Protein AF-A0A644V176-F1 (afdb_monomer_lite)

Sequence (122 aa):
MSFFKNIVERIRQSEDLSDLRSSSVRDILNGNILTKKFIRKQYLLIILLVALSIGYIDNRYASEKQIATMVMLKKNIQDAKYESLTISAELMEISRQSNLLLLMESKGMQLKPGNTPPIVIN

Secondary structure (DSSP, 8-state):
-HHHHHHHHHHHT-HHHHHHHT--HHHHHTTGGGGSHHHHHTHHHHHHHHHHHHHHHHHHHHHHHHHHHHHHHHHHHHHHHHHHHHHHHHHHHHHSHHHHHHHHHHTT------SS-S----

Organism: NCBI:txid1076179

Structure (mmCIF, N/CA/C/O backbone):
data_AF-A0A644V176-F1
#
_entry.id   AF-A0A644V176-F1
#
loop_
_atom_site.group_PDB
_atom_site.id
_atom_site.type_symbol
_atom_site.label_atom_id
_atom_site.label_alt_id
_atom_site.label_comp_id
_atom_site.label_asym_id
_atom_site.label_entity_id
_atom_site.label_seq_id
_atom_site.pdbx_PDB_ins_code
_atom_site.Cartn_x
_atom_site.Cartn_y
_atom_site.Cartn_z
_atom_site.occupancy
_atom_site.B_iso_or_equiv
_atom_site.auth_seq_id
_atom_site.auth_comp_id
_atom_site.auth_asym_id
_atom_site.auth_atom_id
_atom_site.pdbx_PDB_model_num
ATOM 1 N N . MET A 1 1 ? 25.117 27.797 -13.094 1.00 56.69 1 MET A N 1
ATOM 2 C CA . MET A 1 1 ? 24.370 27.573 -14.359 1.00 56.69 1 MET A CA 1
ATOM 3 C C . MET A 1 1 ? 25.239 27.259 -15.590 1.00 56.69 1 MET A C 1
ATOM 5 O O . MET A 1 1 ? 24.700 26.703 -16.535 1.00 56.69 1 MET A O 1
ATOM 9 N N . SER A 1 2 ? 26.554 27.534 -15.608 1.00 62.16 2 SER A N 1
ATOM 10 C CA . SER A 1 2 ? 27.417 27.268 -16.786 1.00 62.16 2 SER A CA 1
ATOM 11 C C . SER A 1 2 ? 27.617 25.768 -17.099 1.00 62.16 2 SER A C 1
ATOM 13 O O . SER A 1 2 ? 27.611 25.361 -18.255 1.00 62.16 2 SER A O 1
ATOM 15 N N . PHE A 1 3 ? 27.676 24.912 -16.071 1.00 72.62 3 PHE A N 1
ATOM 16 C CA . PHE A 1 3 ? 27.915 23.469 -16.223 1.00 72.62 3 PHE A CA 1
ATOM 17 C C . PHE A 1 3 ? 26.836 22.741 -17.047 1.00 72.62 3 PHE A C 1
ATOM 19 O O . PHE A 1 3 ? 27.161 22.007 -17.975 1.00 72.62 3 PHE A O 1
ATOM 26 N N . PHE A 1 4 ? 25.553 23.008 -16.775 1.00 74.94 4 PHE A N 1
ATOM 27 C CA . PHE A 1 4 ? 24.445 22.433 -17.546 1.00 74.94 4 PHE A CA 1
ATOM 28 C C . PHE A 1 4 ? 24.422 22.937 -18.991 1.00 74.94 4 PHE A C 1
ATOM 30 O O . PHE A 1 4 ? 24.162 22.153 -19.897 1.00 74.94 4 PHE A O 1
ATOM 37 N N . LYS A 1 5 ? 24.745 24.215 -19.227 1.00 77.81 5 LYS A N 1
ATOM 38 C CA . LYS A 1 5 ? 24.793 24.783 -20.581 1.00 77.81 5 LYS A CA 1
ATOM 39 C C . LYS A 1 5 ? 25.898 24.131 -21.422 1.00 77.81 5 LYS A C 1
ATOM 41 O O . LYS A 1 5 ? 25.633 23.723 -22.546 1.00 77.81 5 LYS A O 1
ATOM 46 N N . ASN A 1 6 ? 27.074 23.916 -20.829 1.00 76.19 6 ASN A N 1
ATOM 47 C CA . ASN A 1 6 ? 28.204 23.244 -21.478 1.00 76.19 6 ASN A CA 1
ATOM 48 C C . ASN A 1 6 ? 27.934 21.752 -21.741 1.00 76.19 6 ASN A C 1
ATOM 50 O O . ASN A 1 6 ? 28.357 21.218 -22.764 1.00 76.19 6 ASN A O 1
ATOM 54 N N . ILE A 1 7 ? 27.219 21.073 -20.835 1.00 75.94 7 ILE A N 1
ATOM 55 C CA . ILE A 1 7 ? 26.759 19.691 -21.042 1.00 75.94 7 ILE A CA 1
ATOM 56 C C . ILE A 1 7 ? 25.770 19.634 -22.204 1.00 75.94 7 ILE A C 1
ATOM 58 O O . ILE A 1 7 ? 25.934 18.810 -23.097 1.00 75.94 7 ILE A O 1
ATOM 62 N N . VAL A 1 8 ? 24.785 20.534 -22.228 1.00 76.69 8 VAL A N 1
ATOM 63 C CA . VAL A 1 8 ? 23.777 20.600 -23.293 1.00 76.69 8 VAL A CA 1
ATOM 64 C C . VAL A 1 8 ? 24.409 20.935 -24.646 1.00 76.69 8 VAL A C 1
ATOM 66 O O . VAL A 1 8 ? 24.028 20.328 -25.641 1.00 76.69 8 VAL A O 1
ATOM 69 N N . GLU A 1 9 ? 25.398 21.829 -24.709 1.00 76.62 9 GLU A N 1
ATOM 70 C CA . GLU A 1 9 ? 26.133 22.125 -25.950 1.00 76.62 9 GLU A CA 1
ATOM 71 C C . GLU A 1 9 ? 26.949 20.931 -26.452 1.00 76.62 9 GLU A C 1
ATOM 73 O O . GLU A 1 9 ? 26.861 20.596 -27.631 1.00 76.62 9 GLU A O 1
ATOM 78 N N . ARG A 1 10 ? 27.668 20.226 -25.569 1.00 70.81 10 ARG A N 1
ATOM 79 C CA . ARG A 1 10 ? 28.424 19.013 -25.938 1.00 70.81 10 ARG A CA 1
ATOM 80 C C . ARG A 1 10 ? 27.517 17.873 -26.393 1.00 70.81 10 ARG A C 1
ATOM 82 O O . ARG A 1 10 ? 27.844 17.166 -27.340 1.00 70.81 10 ARG A O 1
ATOM 89 N N . ILE A 1 11 ? 26.365 17.725 -25.743 1.00 68.31 11 ILE A N 1
ATOM 90 C CA . ILE A 1 11 ? 25.287 16.810 -26.133 1.00 68.31 11 ILE A CA 1
ATOM 91 C C . ILE A 1 11 ? 24.783 17.201 -27.531 1.00 68.31 11 ILE A C 1
ATOM 93 O O . ILE A 1 11 ? 24.785 16.377 -28.440 1.00 68.31 11 ILE A O 1
ATOM 97 N N . ARG A 1 12 ? 24.457 18.475 -27.762 1.00 68.50 12 ARG A N 1
ATOM 98 C CA . ARG A 1 12 ? 23.939 18.978 -29.046 1.00 68.50 12 ARG A CA 1
ATOM 99 C C . ARG A 1 12 ? 24.934 18.868 -30.208 1.00 68.50 12 ARG A C 1
ATOM 101 O O . ARG A 1 12 ? 24.496 18.743 -31.346 1.00 68.50 12 ARG A O 1
ATOM 108 N N . GLN A 1 13 ? 26.235 18.915 -29.926 1.00 69.25 13 GLN A N 1
ATOM 109 C CA . GLN A 1 13 ? 27.304 18.772 -30.918 1.00 69.25 13 GLN A CA 1
ATOM 110 C C . GLN A 1 13 ? 27.591 17.305 -31.293 1.00 69.25 13 GLN A C 1
ATOM 112 O O . GLN A 1 13 ? 28.304 17.055 -32.260 1.00 69.25 13 GLN A O 1
ATOM 117 N N . SER A 1 14 ? 27.038 16.328 -30.564 1.00 69.56 14 SER A N 1
ATOM 118 C CA . SER A 1 14 ? 27.191 14.912 -30.912 1.00 69.56 14 SER A CA 1
ATOM 119 C C . SER A 1 14 ? 26.285 14.525 -32.091 1.00 69.56 14 SER A C 1
ATOM 121 O O . SER A 1 14 ? 25.060 14.655 -32.024 1.00 69.56 14 SER A O 1
ATOM 123 N N . GLU A 1 15 ? 26.890 14.039 -33.181 1.00 67.81 15 GLU A N 1
ATOM 124 C CA . GLU A 1 15 ? 26.185 13.589 -34.396 1.00 67.81 15 GLU A CA 1
ATOM 125 C C . GLU A 1 15 ? 25.109 12.536 -34.078 1.00 67.81 15 GLU A C 1
ATOM 127 O O . GLU A 1 15 ? 24.005 12.583 -34.626 1.00 67.81 15 GLU A O 1
ATOM 132 N N . ASP A 1 16 ? 25.386 11.670 -33.099 1.00 67.69 16 ASP A N 1
ATOM 133 C CA . ASP A 1 16 ? 24.497 10.609 -32.618 1.00 67.69 16 ASP A CA 1
ATOM 134 C C . ASP A 1 16 ? 23.122 11.116 -32.129 1.00 67.69 16 ASP A C 1
ATOM 136 O O . ASP A 1 16 ? 22.113 10.422 -32.278 1.00 67.69 16 ASP A O 1
ATOM 140 N N . LEU A 1 17 ? 23.041 12.327 -31.562 1.00 68.56 17 LEU A N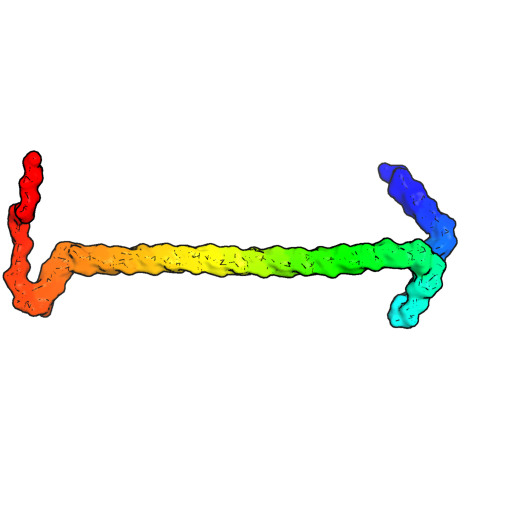 1
ATOM 141 C CA . LEU A 1 17 ? 21.767 12.892 -31.096 1.00 68.56 17 LEU A CA 1
ATOM 142 C C . LEU A 1 17 ? 20.975 13.585 -32.196 1.00 68.56 17 LEU A C 1
ATOM 144 O O . LEU A 1 17 ? 19.746 13.632 -32.122 1.00 68.56 17 LEU A O 1
ATOM 148 N N . SER A 1 18 ? 21.657 14.115 -33.211 1.00 69.56 18 SER A N 1
ATOM 149 C CA . SER A 1 18 ? 20.982 14.637 -34.401 1.00 69.56 18 SER A CA 1
ATOM 150 C C . SER A 1 18 ? 20.239 13.512 -35.126 1.00 69.56 18 SER A C 1
ATOM 152 O O . SER A 1 18 ? 19.088 13.691 -35.526 1.00 69.56 18 SER A O 1
ATOM 154 N N . ASP A 1 19 ? 20.850 12.324 -35.162 1.00 70.12 19 ASP A N 1
ATOM 155 C CA . ASP A 1 19 ? 20.275 11.111 -35.728 1.00 70.12 19 ASP A CA 1
ATOM 156 C C . ASP A 1 19 ? 19.109 10.595 -34.863 1.00 70.12 19 ASP A C 1
ATOM 158 O O . ASP A 1 19 ? 18.065 10.204 -35.372 1.00 70.12 19 ASP A O 1
ATOM 162 N N . LEU A 1 20 ? 19.186 10.683 -33.532 1.00 69.88 20 LEU A N 1
ATOM 163 C CA . LEU A 1 20 ? 18.025 10.386 -32.681 1.00 69.88 20 LEU A CA 1
ATOM 164 C C . LEU A 1 20 ? 16.872 11.380 -32.880 1.00 69.88 20 LEU A C 1
ATOM 166 O O . LEU A 1 20 ? 15.721 10.954 -32.976 1.00 69.88 20 LEU A O 1
ATOM 170 N N . ARG A 1 21 ? 17.162 12.682 -32.981 1.00 69.00 21 ARG A N 1
ATOM 171 C CA . ARG A 1 21 ? 16.156 13.751 -33.106 1.00 69.00 21 ARG A CA 1
ATOM 172 C C . ARG A 1 21 ? 15.464 13.783 -34.471 1.00 69.00 21 ARG A C 1
ATOM 174 O O . ARG A 1 21 ? 14.333 14.251 -34.547 1.00 69.00 21 ARG A O 1
ATOM 181 N N . SER A 1 22 ? 16.120 13.303 -35.527 1.00 71.62 22 SER A N 1
ATOM 182 C CA . SER A 1 22 ? 15.520 13.171 -36.862 1.00 71.62 22 SER A CA 1
ATOM 183 C C . SER A 1 22 ? 14.500 12.029 -36.955 1.00 71.62 22 SER A C 1
ATOM 185 O O . SER A 1 22 ? 13.747 11.963 -37.924 1.00 71.62 22 SER A O 1
ATOM 187 N N . SER A 1 23 ? 14.451 11.147 -35.951 1.00 68.31 23 SER A N 1
ATOM 188 C CA . SER A 1 23 ? 13.524 10.014 -35.912 1.00 68.31 23 SER A CA 1
ATOM 189 C C . SER A 1 23 ? 12.089 10.497 -35.709 1.00 68.31 23 SER A C 1
ATOM 191 O O . SER A 1 23 ? 11.787 11.195 -34.739 1.00 68.31 23 SER A O 1
ATOM 193 N N . SER A 1 24 ? 11.188 10.103 -36.607 1.00 76.56 24 SER A N 1
ATOM 194 C CA . SER A 1 24 ? 9.767 10.433 -36.500 1.00 76.56 24 SER A CA 1
ATOM 195 C C . SER A 1 24 ? 9.045 9.473 -35.547 1.00 76.56 24 SER A C 1
ATOM 197 O O . SER A 1 24 ? 9.495 8.353 -35.310 1.00 76.56 24 SER A O 1
ATOM 199 N N . VAL A 1 25 ? 7.869 9.856 -35.035 1.00 75.75 25 VAL A N 1
ATOM 200 C CA . VAL A 1 25 ? 7.022 8.995 -34.177 1.00 75.75 25 VAL A CA 1
ATOM 201 C C . VAL A 1 25 ? 6.685 7.665 -34.876 1.00 75.75 25 VAL A C 1
ATOM 203 O O . VAL A 1 25 ? 6.580 6.620 -34.237 1.00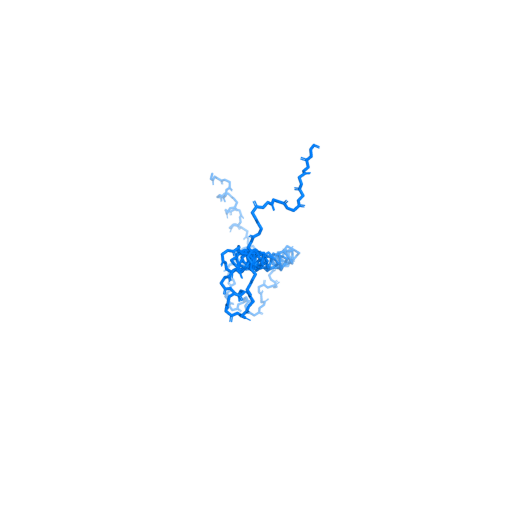 75.75 25 VAL A O 1
ATOM 206 N N . ARG A 1 26 ? 6.609 7.683 -36.215 1.00 77.94 26 ARG A N 1
ATOM 207 C CA . ARG A 1 26 ? 6.450 6.489 -37.058 1.00 77.94 26 ARG A CA 1
ATOM 208 C C . ARG A 1 26 ? 7.654 5.540 -36.980 1.00 77.94 26 ARG A C 1
ATOM 210 O O . ARG A 1 26 ? 7.462 4.331 -36.965 1.00 77.94 26 ARG A O 1
ATOM 217 N N . ASP A 1 27 ? 8.874 6.063 -36.881 1.00 74.75 27 ASP A N 1
ATOM 218 C CA . ASP A 1 27 ? 10.096 5.254 -36.761 1.00 74.75 27 ASP A CA 1
ATOM 219 C C . ASP A 1 27 ? 10.235 4.602 -35.382 1.00 74.75 27 ASP A C 1
ATOM 221 O O . ASP A 1 27 ? 10.833 3.532 -35.257 1.00 74.75 27 ASP A O 1
ATOM 225 N N . ILE A 1 28 ? 9.658 5.227 -34.351 1.00 75.75 28 ILE A N 1
ATOM 226 C CA . ILE A 1 28 ? 9.582 4.665 -32.998 1.00 75.75 28 ILE A CA 1
ATOM 227 C C . ILE A 1 28 ? 8.641 3.457 -32.992 1.00 75.75 28 ILE A C 1
ATOM 229 O O . ILE A 1 28 ? 9.008 2.399 -32.488 1.00 75.75 28 ILE A O 1
ATOM 233 N N . LEU A 1 29 ? 7.463 3.588 -33.611 1.00 74.31 29 LEU A N 1
ATOM 234 C CA . LEU A 1 29 ? 6.475 2.507 -33.701 1.00 74.31 29 LEU A CA 1
ATOM 235 C C . LEU A 1 29 ? 6.927 1.361 -34.619 1.00 74.31 29 LEU A C 1
ATOM 237 O O . LEU A 1 29 ? 6.662 0.202 -34.319 1.00 74.31 29 LEU A O 1
ATOM 241 N N . ASN A 1 30 ? 7.661 1.667 -35.693 1.00 79.19 30 ASN A N 1
ATOM 242 C CA . ASN A 1 30 ? 8.223 0.663 -36.602 1.00 79.19 30 ASN A CA 1
ATOM 243 C C . ASN A 1 30 ? 9.487 -0.032 -36.051 1.00 79.19 30 ASN A C 1
ATOM 245 O O . ASN A 1 30 ? 10.044 -0.897 -36.722 1.00 79.19 30 ASN A O 1
ATOM 249 N N . GLY A 1 31 ? 9.983 0.355 -34.868 1.00 76.75 31 GLY A N 1
ATOM 250 C CA . GLY A 1 31 ? 11.165 -0.249 -34.237 1.00 76.75 31 GLY A CA 1
ATOM 251 C C . GLY A 1 31 ? 12.514 0.178 -34.832 1.00 76.75 31 GLY A C 1
ATOM 252 O O . GLY A 1 31 ? 13.563 -0.240 -34.341 1.00 76.75 31 GLY A O 1
ATOM 253 N N . ASN A 1 32 ? 12.517 1.067 -35.828 1.00 79.38 32 ASN A N 1
ATOM 254 C CA . ASN A 1 32 ? 13.729 1.579 -36.477 1.00 79.38 32 ASN A CA 1
ATOM 255 C C . ASN A 1 32 ? 14.605 2.409 -35.510 1.00 79.38 32 ASN A C 1
ATOM 257 O O . ASN A 1 32 ? 15.818 2.5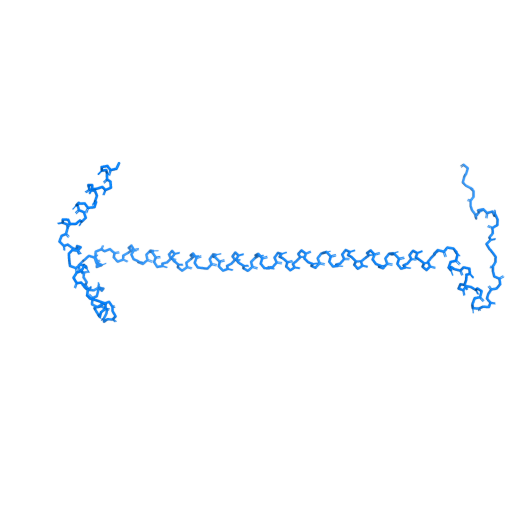30 -35.682 1.00 79.38 32 ASN A O 1
ATOM 261 N N . ILE A 1 33 ? 14.010 2.922 -34.426 1.00 78.25 33 ILE A N 1
ATOM 262 C CA . ILE A 1 33 ? 14.728 3.605 -33.340 1.00 78.25 33 ILE A CA 1
ATOM 263 C C . ILE A 1 33 ? 15.742 2.690 -32.623 1.00 78.25 33 ILE A C 1
ATOM 265 O O . ILE A 1 33 ? 16.788 3.161 -32.177 1.00 78.25 33 ILE A O 1
ATOM 269 N N . LEU A 1 34 ? 15.480 1.376 -32.560 1.00 73.19 34 LEU A N 1
ATOM 270 C CA . LEU A 1 34 ? 16.339 0.403 -31.874 1.00 73.19 34 LEU A CA 1
ATOM 271 C C . LEU A 1 34 ? 17.600 0.055 -32.678 1.00 73.19 34 LEU A C 1
ATOM 273 O O . LEU A 1 34 ? 18.598 -0.397 -32.117 1.00 73.19 34 LEU A O 1
ATOM 277 N N . THR A 1 35 ? 17.577 0.274 -33.996 1.00 75.12 35 THR A N 1
ATOM 278 C CA . THR A 1 35 ? 18.706 -0.018 -34.891 1.00 75.12 35 THR A CA 1
ATOM 279 C C . THR A 1 35 ? 19.762 1.094 -34.893 1.00 75.12 35 THR A C 1
ATOM 281 O O . THR A 1 35 ? 20.877 0.882 -35.376 1.00 75.12 35 THR A O 1
ATOM 284 N N . LYS A 1 36 ? 19.464 2.264 -34.310 1.00 81.00 36 LYS A N 1
ATOM 285 C CA . LYS A 1 36 ? 20.382 3.411 -34.290 1.00 81.00 36 LYS A CA 1
ATOM 286 C C . LYS A 1 36 ? 21.663 3.110 -33.508 1.00 81.00 36 LYS A C 1
ATOM 288 O O . LYS A 1 36 ? 21.641 2.464 -32.457 1.00 81.00 36 LYS A O 1
ATOM 293 N N . LYS A 1 37 ? 22.797 3.619 -34.008 1.00 78.12 37 LYS A N 1
ATOM 294 C CA . LYS A 1 37 ? 24.141 3.381 -33.440 1.00 78.12 37 LYS A CA 1
ATOM 295 C C . LYS A 1 37 ? 24.225 3.762 -31.957 1.00 78.12 37 LYS A C 1
ATOM 297 O O . LYS A 1 37 ? 24.834 3.032 -31.177 1.00 78.12 37 LYS A O 1
ATOM 302 N N . PHE A 1 38 ? 23.549 4.841 -31.567 1.00 79.44 38 PHE A N 1
ATOM 303 C CA . PHE A 1 38 ? 23.462 5.294 -30.180 1.00 79.44 38 PHE A CA 1
ATOM 304 C C . PHE A 1 38 ? 22.781 4.268 -29.259 1.00 79.44 38 PHE A C 1
ATOM 306 O O . PHE A 1 38 ? 23.357 3.868 -28.248 1.00 79.44 38 PHE A O 1
ATOM 313 N N . ILE A 1 39 ? 21.595 3.776 -29.646 1.00 80.81 39 ILE A N 1
ATOM 314 C CA . ILE A 1 39 ? 20.839 2.777 -28.873 1.00 80.81 39 ILE A CA 1
ATOM 315 C C . ILE A 1 39 ? 21.610 1.460 -28.789 1.00 80.81 39 ILE A C 1
ATOM 317 O O . ILE A 1 39 ? 21.714 0.877 -27.712 1.00 80.81 39 ILE A O 1
ATOM 321 N N . ARG A 1 40 ? 22.239 1.029 -29.888 1.00 82.56 40 ARG A N 1
ATOM 322 C CA . ARG A 1 40 ? 23.073 -0.180 -29.894 1.00 82.56 40 ARG A CA 1
ATOM 323 C C . ARG A 1 40 ? 24.264 -0.071 -28.936 1.00 82.56 40 ARG A C 1
ATOM 325 O O . ARG A 1 40 ? 24.609 -1.052 -28.288 1.00 82.56 40 ARG A O 1
ATOM 332 N N . LYS A 1 41 ? 24.879 1.108 -28.812 1.00 85.56 41 LYS A N 1
ATOM 333 C CA . LYS A 1 41 ? 26.011 1.339 -27.898 1.00 85.56 41 LYS A CA 1
ATOM 334 C C . LYS A 1 41 ? 25.591 1.370 -26.423 1.00 85.56 41 LYS A C 1
ATOM 336 O O . LYS A 1 41 ? 26.405 1.068 -25.557 1.00 85.56 41 LYS A O 1
ATOM 341 N N . GLN A 1 42 ? 24.337 1.721 -26.134 1.00 84.12 42 GLN A N 1
ATOM 342 C CA . GLN A 1 42 ? 23.825 1.938 -24.775 1.00 84.12 42 GLN A CA 1
ATOM 343 C C . GLN A 1 42 ? 22.686 0.981 -24.386 1.00 84.12 42 GLN A C 1
ATOM 345 O O . GLN A 1 42 ? 21.964 1.236 -23.425 1.00 84.12 42 GLN A O 1
ATOM 350 N N . TYR A 1 43 ? 22.527 -0.144 -25.087 1.00 87.50 43 TYR A N 1
ATOM 351 C CA . TYR A 1 43 ? 21.409 -1.070 -24.873 1.00 87.50 43 TYR A CA 1
ATOM 352 C C . TYR A 1 43 ? 21.318 -1.592 -23.424 1.00 87.50 43 TYR A C 1
ATOM 354 O O . TYR A 1 43 ? 20.221 -1.716 -22.885 1.00 87.50 43 TYR A O 1
ATOM 362 N N . LEU A 1 44 ? 22.460 -1.811 -22.756 1.00 90.31 44 LEU A N 1
ATOM 363 C CA . LEU A 1 44 ? 22.522 -2.194 -21.339 1.00 90.31 44 LEU A CA 1
ATOM 364 C C . LEU A 1 44 ? 21.901 -1.140 -20.414 1.00 90.31 44 LEU A C 1
ATOM 366 O O . LEU A 1 44 ? 21.205 -1.495 -19.467 1.00 90.31 44 LEU A O 1
ATOM 370 N N . LEU A 1 45 ? 22.114 0.149 -20.700 1.00 89.69 45 LEU A N 1
ATOM 371 C CA . LEU A 1 45 ? 21.523 1.247 -19.932 1.00 89.69 45 LEU A CA 1
ATOM 372 C C . LEU A 1 45 ? 19.997 1.261 -20.087 1.00 89.69 45 LEU A C 1
ATOM 374 O O . LEU A 1 45 ? 19.280 1.483 -19.116 1.00 89.69 45 LEU A O 1
ATOM 378 N N . ILE A 1 46 ? 19.498 0.993 -21.296 1.00 88.75 46 ILE A N 1
ATOM 379 C CA . ILE A 1 46 ? 18.057 0.933 -21.569 1.00 88.75 46 ILE A CA 1
ATOM 380 C C . ILE A 1 46 ? 17.427 -0.241 -20.819 1.00 88.75 46 ILE A C 1
ATOM 382 O O . ILE A 1 46 ? 16.410 -0.061 -20.156 1.00 88.75 46 ILE A O 1
ATOM 386 N N . ILE A 1 47 ? 18.050 -1.420 -20.863 1.00 91.75 47 ILE A N 1
ATOM 387 C CA . ILE A 1 47 ? 17.585 -2.597 -20.114 1.00 91.75 47 ILE A CA 1
ATOM 388 C C . ILE A 1 47 ? 17.575 -2.309 -18.610 1.00 91.75 47 ILE A C 1
ATOM 390 O O . ILE A 1 47 ? 16.593 -2.617 -17.939 1.00 91.75 47 ILE A O 1
ATOM 394 N N . LEU A 1 48 ? 18.624 -1.667 -18.090 1.00 94.62 48 LEU A N 1
ATOM 395 C CA . LEU A 1 48 ? 18.694 -1.255 -16.690 1.00 94.62 48 LEU A CA 1
ATOM 396 C C . LEU A 1 48 ? 17.540 -0.310 -16.319 1.00 94.62 48 LEU A C 1
ATOM 398 O O . LEU A 1 48 ? 16.897 -0.510 -15.292 1.00 94.62 48 LEU A O 1
ATOM 402 N N . LEU A 1 49 ? 17.247 0.690 -17.158 1.00 93.88 49 LEU A N 1
ATOM 403 C CA . LEU A 1 49 ? 16.133 1.619 -16.943 1.00 93.88 49 LEU A CA 1
ATOM 404 C C . LEU A 1 49 ? 14.775 0.914 -16.966 1.00 93.88 49 LEU A C 1
ATOM 406 O O . LEU A 1 49 ? 13.921 1.218 -16.134 1.00 93.88 49 LEU A O 1
ATOM 410 N N . VAL A 1 50 ? 14.573 -0.034 -17.883 1.00 94.69 50 VAL A N 1
ATOM 411 C CA . VAL A 1 50 ? 13.341 -0.834 -17.946 1.00 94.69 50 VAL A CA 1
ATOM 412 C C . VAL A 1 50 ? 13.198 -1.694 -16.691 1.00 94.69 50 VAL A C 1
ATOM 414 O O . VAL A 1 50 ? 12.141 -1.673 -16.066 1.00 94.69 50 VAL A O 1
ATOM 417 N N . ALA A 1 51 ? 14.260 -2.383 -16.266 1.00 96.12 51 ALA A N 1
ATOM 418 C CA . ALA A 1 51 ? 14.251 -3.196 -15.051 1.00 96.12 51 ALA A CA 1
ATOM 419 C C . ALA A 1 51 ? 13.964 -2.356 -13.794 1.00 96.12 51 ALA A C 1
ATOM 421 O O . ALA A 1 51 ? 13.130 -2.736 -12.973 1.00 96.12 51 ALA A O 1
ATOM 422 N N . LEU A 1 52 ? 14.591 -1.179 -13.676 1.00 95.56 52 LEU A N 1
ATOM 423 C CA . LEU A 1 52 ? 14.305 -0.208 -12.614 1.00 95.56 52 LEU A CA 1
ATOM 424 C C . LEU A 1 52 ? 12.856 0.277 -12.655 1.00 95.56 52 LEU A C 1
ATOM 426 O O . LEU A 1 52 ? 12.236 0.417 -11.605 1.00 95.56 52 LEU A O 1
ATOM 430 N N . SER A 1 53 ? 12.310 0.519 -13.848 1.00 95.50 53 SER A N 1
ATOM 431 C CA . SER A 1 53 ? 10.926 0.969 -14.013 1.00 95.50 53 SER A CA 1
ATOM 432 C C . SER A 1 53 ? 9.935 -0.098 -13.554 1.00 95.50 53 SER A C 1
ATOM 434 O O . SER A 1 53 ? 9.009 0.222 -12.815 1.00 95.50 53 SER A O 1
ATOM 436 N N . ILE A 1 54 ? 10.156 -1.362 -13.928 1.00 95.88 54 ILE A N 1
ATOM 437 C CA . ILE A 1 54 ? 9.331 -2.492 -13.476 1.00 95.88 54 ILE A CA 1
ATOM 438 C C . ILE A 1 54 ? 9.412 -2.618 -11.950 1.00 95.88 54 ILE A C 1
ATOM 440 O O . ILE A 1 54 ? 8.385 -2.580 -11.279 1.00 95.88 54 ILE A O 1
ATOM 444 N N . GLY A 1 55 ? 10.624 -2.648 -11.386 1.00 95.50 55 GLY A N 1
ATOM 445 C CA . GLY A 1 55 ? 10.804 -2.747 -9.935 1.00 95.50 55 GLY A CA 1
ATOM 446 C C . GLY A 1 55 ? 10.204 -1.566 -9.161 1.00 95.50 55 GLY A C 1
ATOM 447 O O . GLY A 1 55 ? 9.674 -1.744 -8.065 1.00 95.50 55 GLY A O 1
ATOM 448 N N . TYR A 1 56 ? 10.238 -0.357 -9.728 1.00 95.69 56 TYR A N 1
ATOM 449 C CA . TYR A 1 56 ? 9.593 0.818 -9.142 1.00 95.69 56 TYR A CA 1
ATOM 450 C C . TYR A 1 56 ? 8.068 0.677 -9.109 1.00 95.69 56 TYR A C 1
ATOM 452 O O . TYR A 1 56 ? 7.445 0.995 -8.094 1.00 95.69 56 TYR A O 1
ATOM 460 N N . ILE A 1 57 ? 7.474 0.186 -10.200 1.00 94.38 57 ILE A N 1
ATOM 461 C CA . ILE A 1 57 ? 6.035 -0.064 -10.287 1.00 94.38 57 ILE A CA 1
ATOM 462 C C . ILE A 1 57 ? 5.620 -1.094 -9.230 1.00 94.38 57 ILE A C 1
ATOM 464 O O . ILE A 1 57 ? 4.695 -0.831 -8.461 1.00 94.38 57 ILE A O 1
ATOM 468 N N . ASP A 1 58 ? 6.343 -2.208 -9.126 1.00 94.00 58 ASP A N 1
ATOM 469 C CA . ASP A 1 58 ? 6.055 -3.259 -8.144 1.00 94.00 58 ASP A CA 1
ATOM 470 C C . ASP A 1 58 ? 6.137 -2.737 -6.704 1.00 94.00 58 ASP A C 1
ATOM 472 O O . ASP A 1 58 ? 5.231 -2.958 -5.897 1.00 94.00 58 ASP A O 1
ATOM 476 N N . ASN A 1 59 ? 7.196 -1.987 -6.383 1.00 94.06 59 ASN A N 1
ATOM 477 C CA . ASN A 1 59 ? 7.374 -1.376 -5.065 1.00 94.06 59 ASN A CA 1
ATOM 478 C C . ASN A 1 59 ? 6.227 -0.406 -4.735 1.00 94.06 59 ASN A C 1
ATOM 480 O O . ASN A 1 59 ? 5.659 -0.436 -3.636 1.00 94.06 59 ASN A O 1
ATOM 484 N N . ARG A 1 60 ? 5.832 0.417 -5.710 1.00 94.62 60 ARG A N 1
ATOM 485 C CA . ARG A 1 60 ? 4.712 1.339 -5.551 1.00 94.62 60 ARG A 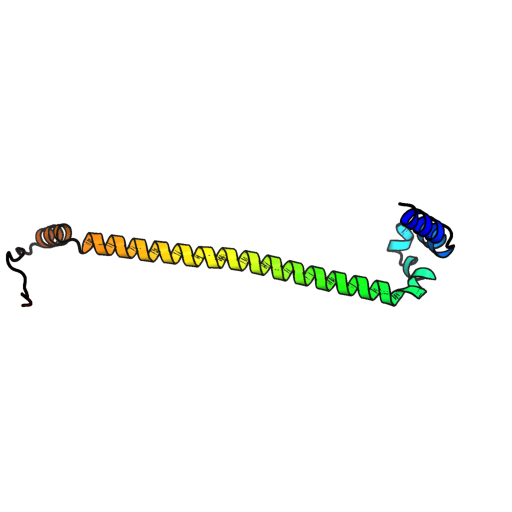CA 1
ATOM 486 C C . ARG A 1 60 ? 3.409 0.597 -5.254 1.00 94.62 60 ARG A C 1
ATOM 488 O O . ARG A 1 60 ? 2.751 0.931 -4.270 1.00 94.62 60 ARG A O 1
ATOM 495 N N . TYR A 1 61 ? 3.067 -0.428 -6.032 1.00 94.00 61 TYR A N 1
ATOM 496 C CA . TYR A 1 61 ? 1.855 -1.220 -5.798 1.00 94.00 61 TYR A CA 1
ATOM 497 C C . TYR A 1 61 ? 1.880 -1.945 -4.448 1.00 94.00 61 TYR A C 1
ATOM 499 O O . TYR A 1 61 ? 0.866 -1.986 -3.746 1.00 94.00 61 TYR A O 1
ATOM 507 N N . ALA A 1 62 ? 3.034 -2.483 -4.044 1.00 92.00 62 ALA A N 1
ATOM 508 C CA . ALA A 1 62 ? 3.192 -3.106 -2.733 1.00 92.00 62 ALA A CA 1
ATOM 509 C C . ALA A 1 62 ? 2.927 -2.105 -1.598 1.00 92.00 62 ALA A C 1
ATOM 511 O O . ALA A 1 62 ? 2.234 -2.436 -0.632 1.00 92.00 62 ALA A O 1
ATOM 512 N N . SER A 1 63 ? 3.428 -0.878 -1.737 1.00 90.94 63 SER A N 1
ATOM 513 C CA . SER A 1 63 ? 3.221 0.198 -0.766 1.00 90.94 63 SER A CA 1
ATOM 514 C C . SER A 1 63 ? 1.754 0.634 -0.702 1.00 90.94 63 SER A C 1
ATOM 516 O O . SER A 1 63 ? 1.184 0.723 0.385 1.00 90.94 63 SER A O 1
ATOM 518 N N . GLU A 1 64 ? 1.102 0.830 -1.850 1.00 91.94 64 GLU A N 1
ATOM 519 C CA . GLU A 1 64 ? -0.322 1.190 -1.919 1.00 91.94 64 GLU A CA 1
ATOM 520 C C . GLU A 1 64 ? -1.209 0.110 -1.268 1.00 91.94 64 GLU A C 1
ATOM 522 O O . GLU A 1 64 ? -2.094 0.420 -0.464 1.00 91.94 64 GLU A O 1
ATOM 527 N N . LYS A 1 65 ? -0.914 -1.174 -1.514 1.00 93.38 65 LYS A N 1
ATOM 528 C CA . LYS A 1 65 ? -1.621 -2.301 -0.886 1.00 93.38 65 LYS A CA 1
ATOM 529 C C . LYS A 1 65 ? -1.436 -2.337 0.633 1.00 93.38 65 LYS A C 1
ATOM 531 O O . LYS A 1 65 ? -2.395 -2.599 1.366 1.00 93.38 65 LYS A O 1
ATOM 536 N N . GLN A 1 66 ? -0.223 -2.083 1.120 1.00 93.00 66 GLN A N 1
ATOM 537 C CA . GLN A 1 66 ? 0.059 -2.043 2.558 1.00 93.00 66 GLN A CA 1
ATOM 538 C C . GLN A 1 66 ? -0.696 -0.907 3.249 1.00 93.00 66 GLN A C 1
ATOM 540 O O . GLN A 1 66 ? -1.272 -1.125 4.313 1.00 93.00 66 GLN A O 1
ATOM 545 N N . ILE A 1 67 ? -0.760 0.273 2.627 1.00 93.81 67 ILE A N 1
ATOM 546 C CA . ILE A 1 67 ? -1.521 1.413 3.154 1.00 93.81 67 ILE A CA 1
ATOM 547 C C . ILE A 1 67 ? -3.007 1.054 3.269 1.00 93.81 67 ILE A C 1
ATOM 549 O O . ILE A 1 67 ? -3.600 1.250 4.330 1.00 93.81 67 ILE A O 1
ATOM 553 N N . ALA A 1 68 ? -3.600 0.462 2.229 1.00 94.19 68 ALA A N 1
ATOM 554 C CA . ALA A 1 68 ? -4.999 0.029 2.268 1.00 94.19 68 ALA A CA 1
ATOM 555 C C . ALA A 1 68 ? -5.254 -1.011 3.375 1.00 94.19 68 ALA A C 1
ATOM 557 O O . ALA A 1 68 ? -6.221 -0.907 4.133 1.00 94.19 68 ALA A O 1
ATOM 558 N N . THR A 1 69 ? -4.342 -1.975 3.520 1.00 94.88 69 THR A N 1
ATOM 559 C CA . THR A 1 69 ? -4.421 -3.005 4.566 1.00 94.88 69 THR A CA 1
ATOM 560 C C . THR A 1 69 ? -4.321 -2.386 5.959 1.00 94.88 69 THR A C 1
ATOM 562 O O . THR A 1 69 ? -5.086 -2.743 6.851 1.00 94.88 69 THR A O 1
ATOM 565 N N . MET A 1 70 ? -3.428 -1.413 6.151 1.00 95.38 70 MET A N 1
ATOM 566 C CA . MET A 1 70 ? -3.283 -0.703 7.420 1.00 95.38 70 MET A CA 1
ATOM 567 C C . MET A 1 70 ? -4.560 0.052 7.796 1.00 95.38 70 MET A C 1
ATOM 569 O O . MET A 1 70 ? -4.956 0.033 8.961 1.00 95.38 70 MET A O 1
ATOM 573 N N . VAL A 1 71 ? -5.215 0.701 6.830 1.00 96.00 71 VAL A N 1
ATOM 574 C CA . VAL A 1 71 ? -6.485 1.403 7.061 1.00 96.00 71 VAL A CA 1
ATOM 575 C C . VAL A 1 71 ? -7.577 0.420 7.483 1.00 96.00 71 VAL A C 1
ATOM 577 O O . VAL A 1 71 ? -8.248 0.659 8.488 1.00 96.00 71 VAL A O 1
ATOM 580 N N . MET A 1 72 ? -7.712 -0.707 6.777 1.00 96.19 72 MET A N 1
ATOM 581 C CA . MET A 1 72 ? -8.673 -1.755 7.134 1.00 96.19 72 MET A CA 1
ATOM 582 C C . MET A 1 72 ? -8.403 -2.309 8.538 1.00 96.19 72 MET A C 1
ATOM 584 O O . MET A 1 72 ? -9.316 -2.420 9.352 1.00 96.19 72 MET A O 1
ATOM 588 N N . LEU A 1 73 ? -7.141 -2.609 8.850 1.00 95.75 73 LEU A N 1
ATOM 589 C CA . LEU A 1 73 ? -6.766 -3.193 10.133 1.00 95.75 73 LEU A CA 1
ATOM 590 C C . LEU A 1 73 ? -7.008 -2.221 11.297 1.00 95.75 73 LEU A C 1
ATOM 592 O O . LEU A 1 73 ? -7.535 -2.623 12.332 1.00 95.75 73 LEU A O 1
ATOM 596 N N . LYS A 1 74 ? -6.689 -0.931 11.119 1.00 95.00 74 LYS A N 1
ATOM 597 C CA . LYS A 1 74 ? -6.993 0.113 12.112 1.00 95.00 74 LYS A CA 1
ATOM 598 C C . LYS A 1 74 ? -8.492 0.249 12.356 1.00 95.00 74 LYS A C 1
ATOM 600 O O . LYS A 1 74 ? -8.897 0.383 13.508 1.00 95.00 74 LYS A O 1
ATOM 605 N N . LYS A 1 75 ? -9.299 0.186 11.294 1.00 96.56 75 LYS A N 1
ATOM 606 C CA . LYS A 1 75 ? -10.758 0.212 11.407 1.00 96.56 75 LYS A CA 1
ATOM 607 C C . LYS A 1 75 ? -11.274 -0.981 12.213 1.00 96.56 75 LYS A C 1
ATOM 609 O O . LYS A 1 75 ? -11.987 -0.772 13.183 1.00 96.56 75 LYS A O 1
ATOM 614 N N . ASN A 1 76 ? -10.825 -2.196 11.900 1.00 95.81 76 ASN A N 1
ATOM 615 C CA . ASN A 1 76 ? -11.247 -3.402 12.621 1.00 95.81 76 ASN A CA 1
ATOM 616 C C . ASN A 1 76 ? -10.924 -3.334 14.124 1.00 95.81 76 ASN A C 1
ATOM 618 O O . ASN A 1 76 ? -11.737 -3.731 14.952 1.00 95.81 76 ASN A O 1
ATOM 622 N N . ILE A 1 77 ? -9.753 -2.803 14.490 1.00 96.19 77 ILE A N 1
ATOM 623 C CA . ILE A 1 77 ? -9.378 -2.601 15.900 1.00 96.19 77 ILE A CA 1
ATOM 624 C C . ILE A 1 77 ? -10.322 -1.604 16.580 1.00 96.19 77 ILE A C 1
ATOM 626 O O . ILE A 1 77 ? -10.724 -1.804 17.727 1.00 96.19 77 ILE A O 1
ATOM 630 N N . GLN A 1 78 ? -10.657 -0.515 15.890 1.00 95.38 78 GLN A N 1
ATOM 631 C CA . GLN A 1 78 ? -11.551 0.503 16.423 1.00 95.38 78 GLN A CA 1
ATOM 632 C C . GLN A 1 78 ? -12.979 -0.029 16.595 1.00 95.38 78 GLN A C 1
ATOM 634 O O . GLN A 1 78 ? -13.581 0.200 17.644 1.00 95.38 78 GLN A O 1
ATOM 639 N N . ASP A 1 79 ? -13.479 -0.788 15.624 1.00 95.94 79 ASP A N 1
ATOM 640 C CA . ASP A 1 79 ? -14.803 -1.408 15.676 1.00 95.94 79 ASP A CA 1
ATOM 641 C C . ASP A 1 79 ? -14.890 -2.414 16.839 1.00 95.94 79 ASP A C 1
ATOM 643 O O . ASP A 1 79 ? -15.786 -2.303 17.675 1.00 95.94 79 ASP A O 1
ATOM 647 N N . ALA A 1 80 ? -13.893 -3.293 17.002 1.00 95.19 80 ALA A N 1
ATOM 648 C CA . ALA A 1 80 ? -13.828 -4.233 18.130 1.00 95.19 80 ALA A CA 1
ATOM 649 C C . ALA A 1 80 ? -13.774 -3.524 19.501 1.00 95.19 80 ALA A C 1
ATOM 651 O O . ALA A 1 80 ? -14.376 -3.966 20.487 1.00 95.19 80 ALA A O 1
ATOM 652 N N . LYS A 1 81 ? -13.076 -2.383 19.587 1.00 94.94 81 LYS A N 1
ATOM 653 C CA . LYS A 1 81 ? -13.060 -1.561 20.804 1.00 94.94 81 LYS A CA 1
ATOM 654 C C . LYS A 1 81 ? -14.451 -1.007 21.118 1.00 94.94 81 LYS A C 1
ATOM 656 O O . LYS A 1 81 ? -14.867 -1.049 22.272 1.00 94.94 81 LYS A O 1
ATOM 661 N N . TYR A 1 82 ? -15.165 -0.476 20.131 1.00 95.81 82 TYR A N 1
ATOM 662 C CA . TYR A 1 82 ? -16.508 0.056 20.364 1.00 95.81 82 TYR A CA 1
ATOM 663 C C . TYR A 1 82 ? -17.525 -1.035 20.684 1.00 95.81 82 TYR A C 1
ATOM 665 O O . TYR A 1 82 ? -18.377 -0.822 21.546 1.00 95.81 82 TYR A O 1
ATOM 673 N N . GLU A 1 83 ? -17.406 -2.205 20.066 1.00 95.75 83 GLU A N 1
ATOM 674 C CA . GLU A 1 83 ? -18.239 -3.365 20.381 1.00 95.75 83 GLU A CA 1
ATOM 675 C C . GLU A 1 83 ? -18.056 -3.794 21.841 1.00 95.75 83 GLU A C 1
ATOM 677 O O . GLU A 1 83 ? -19.027 -3.858 22.592 1.00 95.75 83 GLU A O 1
ATOM 682 N N . SER A 1 84 ? -16.810 -3.978 22.291 1.00 94.38 84 SER A N 1
ATOM 683 C CA . SER A 1 84 ? -16.534 -4.345 23.689 1.00 94.38 84 SER A CA 1
ATOM 684 C C . SER A 1 84 ? -17.024 -3.299 24.696 1.00 94.38 84 SER A C 1
ATOM 686 O O . SER A 1 84 ? -17.553 -3.661 25.749 1.00 94.38 84 SER A O 1
ATOM 688 N N . LEU A 1 85 ? -16.908 -2.006 24.373 1.00 94.94 85 LEU A N 1
ATOM 689 C CA . LEU A 1 85 ? -17.457 -0.925 25.197 1.00 94.94 85 LEU A CA 1
ATOM 690 C C . LEU A 1 85 ? -18.986 -0.955 25.240 1.00 94.94 85 LEU A C 1
ATOM 692 O O . LEU A 1 85 ? -19.557 -0.758 26.308 1.00 94.94 85 LEU A O 1
ATOM 696 N N . THR A 1 86 ? -19.635 -1.223 24.108 1.00 96.12 86 THR A N 1
ATOM 697 C CA . THR A 1 86 ? -21.098 -1.316 24.013 1.00 96.12 86 THR A CA 1
ATOM 698 C C . THR A 1 86 ? -21.613 -2.481 24.849 1.00 96.12 86 THR A C 1
ATOM 700 O O . THR A 1 86 ? -22.468 -2.279 25.704 1.00 96.12 86 THR A O 1
ATOM 703 N N . ILE A 1 87 ? -21.019 -3.667 24.690 1.00 94.31 87 ILE A N 1
ATOM 704 C CA . ILE A 1 87 ? -21.361 -4.855 25.483 1.00 94.31 87 ILE A CA 1
ATOM 705 C C . ILE A 1 87 ? -21.130 -4.593 26.975 1.00 94.31 87 ILE A C 1
ATOM 707 O O . ILE A 1 87 ? -21.956 -4.955 27.807 1.00 94.31 87 ILE A O 1
ATOM 711 N N . SER A 1 88 ? -20.025 -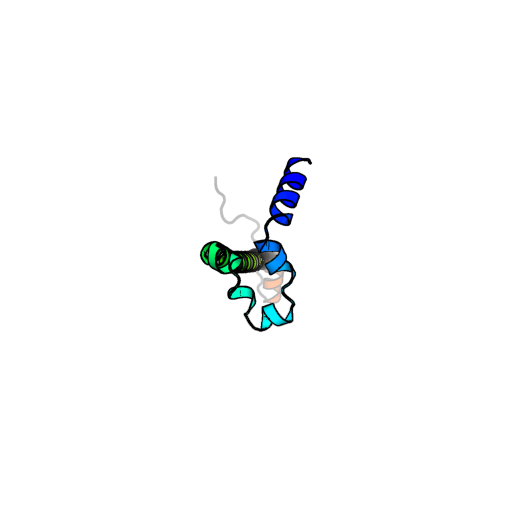3.933 27.333 1.00 93.88 88 SER A N 1
ATOM 712 C CA . SER A 1 88 ? -19.740 -3.590 28.732 1.00 93.88 88 SER A CA 1
ATOM 713 C C . SER A 1 88 ? -20.761 -2.605 29.304 1.00 93.88 88 SER A C 1
ATOM 715 O O . SER A 1 88 ? -21.159 -2.748 30.458 1.00 93.88 88 SER A O 1
ATOM 717 N N . ALA A 1 89 ? -21.200 -1.620 28.516 1.00 93.69 89 ALA A N 1
ATOM 718 C CA . ALA A 1 89 ? -22.218 -0.656 28.922 1.00 93.69 89 ALA A CA 1
ATOM 719 C C . ALA A 1 89 ? -23.591 -1.322 29.099 1.00 93.69 89 ALA A C 1
ATOM 721 O O . ALA A 1 89 ? -24.246 -1.091 30.113 1.00 93.69 89 ALA A O 1
ATOM 722 N N . GLU A 1 90 ? -23.984 -2.195 28.171 1.00 93.50 90 GLU A N 1
ATOM 723 C CA . GLU A 1 90 ? -25.219 -2.979 28.268 1.00 93.50 90 GLU A CA 1
ATOM 724 C C . GLU A 1 90 ? -25.188 -3.896 29.497 1.00 93.50 90 GLU A C 1
ATOM 726 O O . GLU A 1 90 ? -26.123 -3.897 30.299 1.00 93.50 90 GLU A O 1
ATOM 731 N N . LEU A 1 91 ? -24.073 -4.603 29.720 1.00 93.06 91 LEU A N 1
ATOM 732 C CA . LEU A 1 91 ? -23.878 -5.444 30.900 1.00 93.06 91 LEU A CA 1
ATOM 733 C C . LEU A 1 91 ? -23.943 -4.624 32.194 1.00 93.06 91 LEU A C 1
ATOM 735 O O . LEU A 1 91 ? -24.546 -5.059 33.175 1.00 93.06 91 LEU A O 1
ATOM 739 N N . MET A 1 92 ? -23.346 -3.433 32.215 1.00 92.31 92 MET A N 1
ATOM 740 C CA . MET A 1 92 ? -23.407 -2.513 33.352 1.00 92.31 92 MET A CA 1
ATOM 741 C C . MET A 1 92 ? -24.837 -2.018 33.612 1.00 92.31 92 MET A C 1
ATOM 743 O O . MET A 1 92 ? -25.245 -1.902 34.767 1.00 92.31 92 MET A O 1
ATOM 747 N N . GLU A 1 93 ? -25.615 -1.762 32.563 1.00 91.75 93 GLU A N 1
ATOM 748 C CA . GLU A 1 93 ? -27.013 -1.357 32.679 1.00 91.75 93 GLU A CA 1
ATOM 749 C C . GLU A 1 93 ? -27.883 -2.485 33.246 1.00 91.75 93 GLU A C 1
ATOM 751 O O . GLU A 1 93 ? -28.615 -2.262 34.214 1.00 91.75 93 GLU A O 1
ATOM 756 N N . ILE A 1 94 ? -27.785 -3.704 32.708 1.00 89.31 94 ILE A N 1
ATOM 757 C CA . ILE A 1 94 ? -28.584 -4.841 33.198 1.00 89.31 94 ILE A CA 1
ATOM 758 C C . ILE A 1 94 ? -28.148 -5.313 34.591 1.00 89.31 94 ILE A C 1
ATOM 760 O O . ILE A 1 94 ? -28.987 -5.738 35.381 1.00 89.31 94 ILE A O 1
ATOM 764 N N . SER A 1 95 ? -26.854 -5.224 34.919 1.00 88.50 95 SER A N 1
ATOM 765 C CA . SER A 1 95 ? -26.317 -5.613 36.233 1.00 88.50 95 SER A CA 1
ATOM 766 C C . SER A 1 95 ? -26.557 -4.563 37.317 1.00 88.50 95 SER A C 1
ATOM 768 O O . SER A 1 95 ? -26.384 -4.848 38.506 1.00 88.50 95 SER A O 1
ATOM 770 N N . ARG A 1 96 ? -26.981 -3.348 36.942 1.00 91.25 96 ARG A N 1
ATOM 771 C CA . ARG A 1 96 ? -27.265 -2.278 37.896 1.00 91.25 96 ARG A CA 1
ATOM 772 C C . ARG A 1 96 ? -28.335 -2.739 38.879 1.00 91.25 96 ARG A C 1
ATOM 774 O O . ARG A 1 96 ? -29.411 -3.172 38.475 1.00 91.25 96 ARG A O 1
ATOM 781 N N . GLN A 1 97 ? -28.081 -2.563 40.176 1.00 85.44 97 GLN A N 1
ATOM 782 C CA . GLN A 1 97 ? -28.985 -3.014 41.240 1.00 85.44 97 GLN A CA 1
ATOM 783 C C . GLN A 1 97 ? -30.433 -2.542 41.033 1.00 85.44 97 GLN A C 1
ATOM 785 O O . GLN A 1 97 ? -31.360 -3.320 41.224 1.00 85.44 97 GLN A O 1
ATOM 790 N N . SER A 1 98 ? -30.644 -1.298 40.586 1.00 88.25 98 SER A N 1
ATOM 791 C CA . SER A 1 98 ? -31.992 -0.794 40.292 1.00 88.25 98 SER A CA 1
ATOM 792 C C . SER A 1 98 ? -32.695 -1.578 39.177 1.00 88.25 98 SER A C 1
ATOM 794 O O . SER A 1 98 ? -33.882 -1.854 39.292 1.00 88.25 98 SER A O 1
ATOM 796 N N . ASN A 1 99 ? -31.970 -1.940 38.112 1.00 86.06 99 ASN A N 1
ATOM 797 C CA . ASN A 1 99 ? -32.524 -2.704 36.995 1.00 86.06 99 ASN A CA 1
ATOM 798 C C . ASN A 1 99 ? -32.777 -4.153 37.398 1.00 86.06 99 ASN A C 1
ATOM 800 O O . ASN A 1 99 ? -33.812 -4.701 37.037 1.00 86.06 99 ASN A O 1
ATOM 804 N N . LEU A 1 100 ? -31.897 -4.746 38.207 1.00 88.38 100 LEU A N 1
ATOM 805 C CA . LEU A 1 100 ? -32.124 -6.074 38.773 1.00 88.38 100 LEU A CA 1
ATOM 806 C C . LEU A 1 100 ? -33.392 -6.117 39.632 1.00 88.38 100 LEU A C 1
ATOM 808 O O . LEU A 1 100 ? -34.172 -7.052 39.492 1.00 88.38 100 LEU A O 1
ATOM 812 N N . LEU A 1 101 ? -33.634 -5.103 40.468 1.00 86.62 101 LEU A N 1
ATOM 813 C CA . LEU A 1 101 ? -34.849 -5.024 41.288 1.00 86.62 101 LEU A CA 1
ATOM 814 C C . LEU A 1 101 ? -36.116 -4.920 40.428 1.00 86.62 101 LEU A C 1
ATOM 816 O O . LEU A 1 101 ? -37.049 -5.689 40.643 1.00 86.62 101 LEU A O 1
ATOM 820 N N . LEU A 1 102 ? -36.120 -4.044 39.417 1.00 87.12 102 LEU A N 1
ATOM 821 C CA . LEU A 1 102 ? -37.233 -3.924 38.465 1.00 87.12 102 LEU A CA 1
ATOM 822 C C . LEU A 1 102 ? -37.464 -5.232 37.689 1.00 87.12 102 LEU A C 1
ATOM 824 O O . LEU A 1 102 ? -38.601 -5.669 37.519 1.00 87.12 102 LEU A O 1
ATOM 828 N N . LEU A 1 103 ? -36.388 -5.892 37.247 1.00 87.38 103 LEU A N 1
ATOM 829 C CA . LEU A 1 103 ? -36.460 -7.169 36.538 1.00 87.38 103 LEU A CA 1
ATOM 830 C C . LEU A 1 103 ? -37.017 -8.278 37.447 1.00 87.38 103 LEU A C 1
ATOM 832 O O . LEU A 1 103 ? -37.856 -9.065 37.009 1.00 87.38 103 LEU A O 1
ATOM 836 N N . MET A 1 104 ? -36.588 -8.339 38.708 1.00 86.12 104 MET A N 1
ATOM 837 C CA . MET A 1 104 ? -37.089 -9.296 39.701 1.00 86.12 104 MET A CA 1
ATOM 838 C C . MET A 1 104 ? -38.575 -9.089 40.000 1.00 86.12 104 MET A C 1
ATOM 840 O O . MET A 1 104 ? -39.330 -10.063 40.000 1.00 86.12 104 MET A O 1
ATOM 844 N N . GLU A 1 105 ? -38.999 -7.836 40.173 1.00 86.00 105 GLU A N 1
ATOM 845 C CA . GLU A 1 105 ? -40.402 -7.463 40.373 1.00 86.00 105 GLU A CA 1
ATOM 846 C C . GLU A 1 105 ? -41.255 -7.850 39.158 1.00 86.00 105 GLU A C 1
ATOM 848 O O . GLU A 1 105 ? -42.274 -8.526 39.311 1.00 86.00 105 GLU A O 1
ATOM 853 N N . SER A 1 106 ? -40.786 -7.546 37.941 1.00 85.69 106 SER A N 1
ATOM 854 C CA . SER A 1 106 ? -41.473 -7.924 36.695 1.00 85.69 106 SER A CA 1
ATOM 855 C C . SER A 1 106 ? -41.634 -9.441 36.521 1.00 85.69 106 SER A C 1
ATOM 857 O O . SER A 1 106 ? -42.583 -9.900 35.889 1.00 85.69 106 SER A O 1
ATOM 859 N N . LYS A 1 107 ? -40.728 -10.236 37.108 1.00 86.94 107 LYS A N 1
ATOM 860 C CA . LYS A 1 107 ? -40.772 -11.706 37.102 1.00 86.94 107 LYS A CA 1
ATOM 861 C C . LYS A 1 107 ? -41.527 -12.305 38.295 1.00 86.94 107 LYS A C 1
ATOM 863 O O . LYS A 1 107 ? -41.540 -13.524 38.441 1.00 86.94 107 LYS A O 1
ATOM 868 N N . GLY A 1 108 ? -42.143 -11.483 39.146 1.00 84.44 108 GLY A N 1
ATOM 869 C CA . GLY A 1 108 ? -42.908 -11.937 40.312 1.00 84.44 108 GLY A CA 1
ATOM 870 C C . GLY A 1 108 ? -42.052 -12.459 41.473 1.00 84.44 108 GLY A C 1
ATOM 871 O O . GLY A 1 108 ? -42.578 -13.115 42.373 1.00 84.44 108 GLY A O 1
ATOM 872 N N . MET A 1 109 ? -40.741 -12.187 41.479 1.00 80.06 109 MET A N 1
ATOM 873 C CA . MET A 1 109 ? -39.838 -12.572 42.566 1.00 80.06 109 MET A CA 1
ATOM 874 C C . MET A 1 109 ? -39.782 -11.469 43.630 1.00 80.06 109 MET A C 1
ATOM 876 O O . MET A 1 109 ? -39.248 -10.389 43.395 1.00 80.06 109 MET A O 1
ATOM 880 N N . GLN A 1 110 ? -40.294 -11.747 44.832 1.00 73.81 110 GLN A N 1
ATOM 881 C CA . GLN A 1 110 ? -40.354 -10.791 45.950 1.00 73.81 110 GLN A CA 1
ATOM 882 C C . GLN A 1 110 ? -39.055 -10.775 46.780 1.00 73.81 110 GLN A C 1
ATOM 884 O O . GLN A 1 110 ? -39.064 -11.035 47.984 1.00 73.81 110 GLN A O 1
ATOM 889 N N . LEU A 1 111 ? -37.917 -10.506 46.138 1.00 73.81 111 LEU A N 1
ATOM 890 C CA . LEU A 1 111 ? -36.605 -10.449 46.795 1.00 73.81 111 LEU A CA 1
ATOM 891 C C . LEU A 1 111 ? -36.235 -8.999 47.140 1.00 73.81 111 LEU A C 1
ATOM 893 O O . LEU A 1 111 ? -36.363 -8.104 46.308 1.00 73.81 111 LEU A O 1
ATOM 897 N N . LYS A 1 112 ? -35.771 -8.762 48.374 1.00 75.56 112 LYS A N 1
ATOM 898 C CA . LYS A 1 112 ? -35.324 -7.443 48.853 1.00 75.56 112 LYS A CA 1
ATOM 899 C C . LYS A 1 112 ? -33.807 -7.431 49.062 1.00 75.56 112 LYS A C 1
ATOM 901 O O . LYS A 1 112 ? -33.261 -8.440 49.512 1.00 75.56 112 LYS A O 1
ATOM 906 N N . PRO A 1 113 ? -33.121 -6.315 48.766 1.00 76.75 113 PRO A N 1
ATOM 907 C CA . PRO A 1 113 ? -31.697 -6.197 49.044 1.00 76.75 113 PRO A CA 1
ATOM 908 C C . PRO A 1 113 ? -31.450 -6.252 50.559 1.00 76.75 113 PRO A C 1
ATOM 910 O O . PRO A 1 113 ? -32.221 -5.697 51.341 1.00 76.75 113 PRO A O 1
ATOM 913 N N . GLY A 1 114 ? -30.383 -6.939 50.973 1.00 76.06 114 GLY A N 1
ATOM 914 C CA . GLY A 1 114 ? -29.976 -6.999 52.376 1.00 76.06 114 GLY A CA 1
ATOM 915 C C . GLY A 1 114 ? -29.383 -5.668 52.845 1.00 76.06 114 GLY A C 1
ATOM 916 O O . GLY A 1 114 ? -28.600 -5.052 52.128 1.00 76.06 114 GLY A O 1
ATOM 917 N N . ASN A 1 115 ? -29.731 -5.233 54.058 1.00 79.12 115 ASN A N 1
ATOM 918 C CA . ASN A 1 115 ? -29.230 -3.981 54.648 1.00 79.12 115 ASN A CA 1
ATOM 919 C C . ASN A 1 115 ? -27.782 -4.065 55.158 1.00 79.12 115 ASN A C 1
ATOM 921 O O . ASN A 1 115 ? -27.205 -3.048 55.537 1.00 79.12 115 ASN A O 1
ATOM 925 N N . THR A 1 116 ? -27.210 -5.264 55.213 1.00 79.12 116 THR A 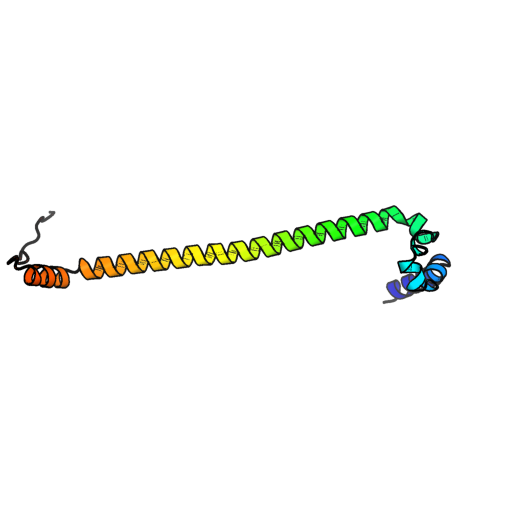N 1
ATOM 926 C CA . THR A 1 116 ? -25.879 -5.522 55.766 1.00 79.12 116 THR A CA 1
ATOM 927 C C . THR A 1 116 ? -25.009 -6.223 54.726 1.00 79.12 116 THR A C 1
ATOM 929 O O . THR A 1 116 ? -25.510 -7.110 54.028 1.00 79.12 116 THR A O 1
ATOM 932 N N . PRO A 1 117 ? -23.721 -5.856 54.604 1.00 79.88 117 PRO A N 1
ATOM 933 C CA . PRO A 1 117 ? -22.818 -6.483 53.649 1.00 79.88 117 PRO A CA 1
ATOM 934 C C . PRO A 1 117 ? -22.674 -7.989 53.942 1.00 79.88 117 PRO A C 1
ATOM 936 O O . PRO A 1 117 ? -22.648 -8.375 55.112 1.00 79.88 117 PRO A O 1
ATOM 939 N N . PRO A 1 118 ? -22.555 -8.850 52.913 1.00 81.38 118 PRO A N 1
ATOM 940 C CA . PRO A 1 118 ? -22.454 -10.298 53.109 1.00 81.38 118 PRO A CA 1
ATOM 941 C C . PRO A 1 118 ? -21.175 -10.737 53.834 1.00 81.38 118 PRO A C 1
ATOM 943 O O . PRO A 1 118 ? -21.156 -11.794 54.456 1.00 81.38 118 PRO A O 1
ATOM 946 N N . ILE A 1 119 ? -20.098 -9.951 53.727 1.00 85.00 119 ILE A N 1
ATOM 947 C CA . ILE A 1 119 ? -18.792 -10.243 54.322 1.00 85.00 119 ILE A CA 1
ATOM 948 C C . ILE A 1 119 ? -18.217 -8.933 54.866 1.00 85.00 119 ILE A C 1
ATOM 950 O O . ILE A 1 119 ? -18.141 -7.942 54.140 1.00 85.00 119 ILE A O 1
ATOM 954 N N . VAL A 1 120 ? -17.809 -8.938 56.135 1.00 83.12 120 VAL A N 1
ATOM 955 C CA . VAL A 1 120 ? -17.081 -7.837 56.780 1.00 83.12 120 VAL A CA 1
ATOM 956 C C . VAL A 1 120 ? -15.646 -8.314 56.970 1.00 83.12 120 VAL A C 1
ATOM 958 O O . VAL A 1 120 ? -15.420 -9.308 57.657 1.00 83.12 120 VAL A O 1
ATOM 961 N N . ILE A 1 121 ? -14.691 -7.664 56.307 1.00 81.75 121 ILE A N 1
ATOM 962 C CA . ILE A 1 121 ? -13.265 -7.990 56.426 1.00 81.75 121 ILE A CA 1
ATOM 963 C C . ILE A 1 121 ? -12.678 -7.042 57.476 1.00 81.75 121 ILE A C 1
ATOM 965 O O . ILE A 1 121 ? -12.866 -5.831 57.354 1.00 81.75 121 ILE A O 1
ATOM 969 N N . ASN A 1 122 ? -12.036 -7.595 58.508 1.00 69.12 122 ASN A N 1
ATOM 970 C CA . ASN A 1 122 ? -11.417 -6.860 59.616 1.00 69.12 122 ASN A CA 1
ATOM 971 C C . ASN A 1 122 ? -9.895 -6.834 59.482 1.00 69.12 122 ASN A C 1
ATOM 973 O O . ASN A 1 122 ? -9.345 -7.866 59.034 1.00 69.12 122 ASN A O 1
#

Foldseek 3Di:
DVVVVVVVVVVVPDPQVVVLVPQDPVCVVVVVSCVRPVNVVCVVVVVVVVVVVVVVVVVVVVVVVVVVVVVVVVVVVVVVVVVVVVVVVVVCVCPPPVNVVVVCVVVVNPDDDDPDDPDDDD

Radius of gyration: 38.74 Å; chains: 1; bounding box: 71×40×97 Å

pLDDT: mean 84.49, std 9.86, range [56.69, 96.56]

InterPro domains:
  IPR045755 Bacteriodetes cell division protein FtsL-like [PF19579] (27-121)